Protein AF-A0A2N5GUK7-F1 (afdb_monomer_lite)

Secondary structure (DSSP, 8-state):
--S---EE-TTS-EE--HHHHHHHHHHHHHHHHHHHHHHHHHSS--HHHHHHHHHHHHHHHHHHHHHHHHHHHHHHHHHHHHHHHHTT-

Structure (mmCIF, N/CA/C/O backbone):
data_AF-A0A2N5GUK7-F1
#
_entry.id   AF-A0A2N5GUK7-F1
#
loop_
_atom_site.group_PDB
_atom_site.id
_atom_site.type_symbol
_atom_site.label_atom_id
_atom_site.label_alt_id
_atom_site.label_comp_id
_atom_site.label_asym_id
_atom_site.label_entity_id
_atom_site.label_seq_id
_atom_site.pdbx_PDB_ins_code
_atom_site.Cartn_x
_atom_site.Cartn_y
_atom_site.Cartn_z
_atom_site.occupancy
_atom_site.B_iso_or_equiv
_atom_site.auth_seq_id
_atom_site.auth_comp_id
_atom_site.auth_asym_id
_atom_site.auth_atom_id
_atom_site.pdbx_PDB_model_num
ATOM 1 N N . MET A 1 1 ? 5.300 -8.516 3.307 1.00 45.03 1 MET A N 1
ATOM 2 C CA . MET A 1 1 ? 4.159 -8.332 2.390 1.00 45.03 1 MET A CA 1
ATOM 3 C C . MET A 1 1 ? 4.687 -7.381 1.342 1.00 45.03 1 MET A C 1
ATOM 5 O O . MET A 1 1 ? 4.841 -6.217 1.663 1.00 45.03 1 MET A O 1
ATOM 9 N N . ASP A 1 2 ? 5.116 -7.886 0.186 1.00 54.16 2 ASP A N 1
ATOM 10 C CA . ASP A 1 2 ? 5.698 -7.027 -0.854 1.00 54.16 2 ASP A CA 1
ATOM 11 C C . ASP A 1 2 ? 4.556 -6.213 -1.467 1.00 54.16 2 ASP A C 1
ATOM 13 O O . ASP A 1 2 ? 3.834 -6.722 -2.325 1.00 54.16 2 ASP A O 1
ATOM 17 N N . LEU A 1 3 ? 4.330 -4.995 -0.963 1.00 54.19 3 LEU A N 1
ATOM 18 C CA . LEU A 1 3 ? 3.222 -4.138 -1.400 1.00 54.19 3 LEU A CA 1
ATOM 19 C C . LEU A 1 3 ? 3.348 -3.785 -2.885 1.00 54.19 3 LEU A C 1
ATOM 21 O O . LEU A 1 3 ? 2.344 -3.640 -3.579 1.00 54.19 3 LEU A O 1
ATOM 25 N N . LEU A 1 4 ? 4.589 -3.682 -3.367 1.00 60.81 4 LEU A N 1
ATOM 26 C CA . LEU A 1 4 ? 4.925 -3.357 -4.741 1.00 60.81 4 LEU A CA 1
ATOM 27 C C . LEU A 1 4 ? 6.102 -4.208 -5.204 1.00 60.81 4 LEU A C 1
ATOM 29 O O . LEU A 1 4 ? 7.252 -3.966 -4.846 1.00 60.81 4 LEU A O 1
ATOM 33 N N . LYS A 1 5 ? 5.823 -5.200 -6.051 1.00 61.66 5 LYS A N 1
ATOM 34 C CA . LYS A 1 5 ? 6.871 -5.810 -6.869 1.00 61.66 5 LYS A CA 1
ATOM 35 C C . LYS A 1 5 ? 7.063 -4.938 -8.093 1.00 61.66 5 LYS A C 1
ATOM 37 O O . LYS A 1 5 ? 6.374 -5.104 -9.094 1.00 61.66 5 LYS A O 1
ATOM 42 N N . ALA A 1 6 ? 7.988 -3.996 -7.970 1.00 62.25 6 ALA A N 1
ATOM 43 C CA . ALA A 1 6 ? 8.490 -3.209 -9.078 1.00 62.25 6 ALA A CA 1
ATOM 44 C C . ALA A 1 6 ? 8.759 -4.097 -10.304 1.00 62.25 6 ALA A C 1
ATOM 46 O O . ALA A 1 6 ? 9.590 -5.008 -10.253 1.00 62.25 6 ALA A O 1
ATOM 47 N N . LYS A 1 7 ? 8.039 -3.847 -11.401 1.00 67.38 7 LYS A N 1
ATOM 48 C CA . LYS A 1 7 ? 8.231 -4.559 -12.663 1.00 67.38 7 LYS A CA 1
ATOM 49 C C . LYS A 1 7 ? 8.993 -3.657 -13.623 1.00 67.38 7 LYS A C 1
ATOM 51 O O . LYS A 1 7 ? 8.692 -2.471 -13.737 1.00 67.38 7 LYS A O 1
ATOM 56 N N . LYS A 1 8 ? 9.981 -4.234 -14.304 1.00 67.69 8 LYS A N 1
ATOM 57 C CA . LYS A 1 8 ? 10.681 -3.553 -15.390 1.00 67.69 8 LYS A CA 1
ATOM 58 C C . LYS A 1 8 ? 9.865 -3.661 -16.681 1.00 67.69 8 LYS A C 1
ATOM 60 O O . LYS A 1 8 ? 9.313 -4.732 -16.948 1.00 67.69 8 LYS A O 1
ATOM 65 N N . ASN A 1 9 ? 9.760 -2.583 -17.455 1.00 69.69 9 ASN A N 1
ATOM 66 C CA . ASN A 1 9 ? 9.255 -2.644 -18.828 1.00 69.69 9 ASN A CA 1
ATOM 67 C C . ASN A 1 9 ? 10.298 -3.273 -19.767 1.00 69.69 9 ASN A C 1
ATOM 69 O O . ASN A 1 9 ? 11.395 -3.641 -19.343 1.00 69.69 9 ASN A O 1
ATOM 73 N N . ASP A 1 10 ? 9.959 -3.373 -21.051 1.00 74.88 10 ASP A N 1
ATOM 74 C CA . ASP A 1 10 ? 10.829 -3.950 -22.083 1.00 74.88 10 ASP A CA 1
ATOM 75 C C . ASP A 1 10 ? 12.164 -3.192 -22.247 1.00 74.88 10 ASP A C 1
ATOM 77 O O . ASP A 1 10 ? 13.133 -3.755 -22.754 1.00 74.88 10 ASP A O 1
ATOM 81 N N . ASN A 1 11 ? 12.245 -1.953 -21.746 1.00 64.69 11 ASN A N 1
ATOM 82 C CA . ASN A 1 11 ? 13.456 -1.127 -21.726 1.00 64.69 11 ASN A CA 1
ATOM 83 C C . ASN A 1 11 ? 14.277 -1.292 -20.433 1.00 64.69 11 ASN A C 1
ATOM 85 O O . ASN A 1 11 ? 15.281 -0.616 -20.241 1.00 64.69 11 ASN A O 1
ATOM 89 N N . GLY A 1 12 ? 13.869 -2.180 -19.521 1.00 68.12 12 GLY A N 1
ATOM 90 C CA . GLY A 1 12 ? 14.549 -2.380 -18.242 1.00 68.12 12 GLY A CA 1
ATOM 91 C C . GLY A 1 12 ? 14.253 -1.305 -17.189 1.00 68.12 12 GLY A C 1
ATOM 92 O O . GLY A 1 12 ? 14.829 -1.379 -16.096 1.00 68.12 12 GLY A O 1
ATOM 93 N N . GLN A 1 13 ? 13.347 -0.366 -17.483 1.00 65.19 13 GLN A N 1
ATOM 94 C CA . GLN A 1 13 ? 12.935 0.703 -16.578 1.00 65.19 13 GLN A CA 1
ATOM 95 C C . GLN A 1 13 ? 11.896 0.184 -15.597 1.00 65.19 13 GLN A C 1
ATOM 97 O O . GLN A 1 13 ? 10.942 -0.476 -16.013 1.00 65.19 13 GLN A O 1
ATOM 102 N N . LEU A 1 14 ? 12.045 0.483 -14.305 1.00 69.69 14 LEU A N 1
ATOM 103 C CA . LEU A 1 14 ? 10.923 0.307 -13.386 1.00 69.69 14 LEU A CA 1
ATOM 104 C C . LEU A 1 14 ? 9.747 1.155 -13.885 1.00 69.69 14 LEU A C 1
ATOM 106 O O . LEU A 1 14 ? 9.935 2.289 -14.308 1.00 69.69 14 LEU A O 1
ATOM 110 N N . VAL A 1 15 ? 8.530 0.622 -13.833 1.00 68.00 15 VAL A N 1
ATOM 111 C CA . VAL A 1 15 ? 7.330 1.415 -14.122 1.00 68.00 15 VAL A CA 1
ATOM 112 C C . VAL A 1 15 ? 6.188 0.948 -13.241 1.00 68.00 15 VAL A C 1
ATOM 114 O O . VAL A 1 15 ? 6.007 -0.251 -13.030 1.00 68.00 15 VAL A O 1
ATOM 117 N N . LEU A 1 16 ? 5.397 1.901 -12.751 1.00 71.06 16 LEU A N 1
ATOM 118 C CA . LEU A 1 16 ? 4.116 1.618 -12.115 1.00 71.06 16 LEU A CA 1
ATOM 119 C C . LEU A 1 16 ? 3.011 1.730 -13.160 1.00 71.06 16 LEU A C 1
ATOM 121 O O . LEU A 1 16 ? 2.814 2.780 -13.771 1.00 71.06 16 LEU A O 1
ATOM 125 N N . SER A 1 17 ? 2.273 0.644 -13.364 1.00 71.31 17 SER A N 1
ATOM 126 C CA . SER A 1 17 ? 1.072 0.673 -14.188 1.00 71.31 17 SER A CA 1
ATOM 127 C C . SER A 1 17 ? -0.099 1.288 -13.416 1.00 71.31 17 SER A C 1
ATOM 129 O O . SER A 1 17 ? -0.137 1.298 -12.184 1.00 71.31 17 SER A O 1
ATOM 131 N N . LYS A 1 18 ? -1.123 1.749 -14.142 1.00 74.88 18 LYS A N 1
ATOM 132 C CA . LYS A 1 18 ? -2.384 2.207 -13.535 1.00 74.88 18 LYS A CA 1
ATOM 133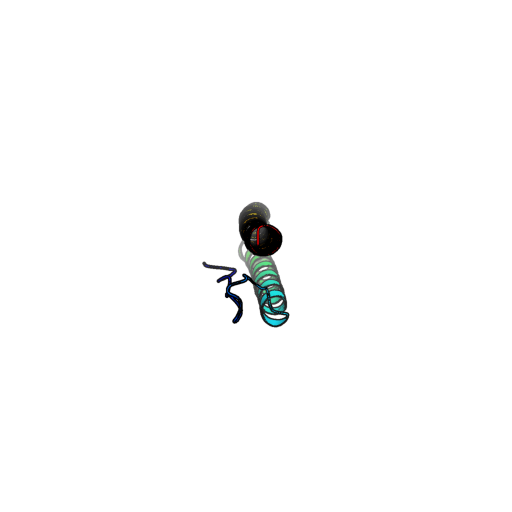 C C . LYS A 1 18 ? -2.997 1.142 -12.616 1.00 74.88 18 LYS A C 1
ATOM 135 O O . LYS A 1 18 ? -3.475 1.476 -11.537 1.00 74.88 18 LYS A O 1
ATOM 140 N N . SER A 1 19 ? -2.937 -0.129 -13.019 1.00 74.00 19 SER A N 1
ATOM 141 C CA . SER A 1 19 ? -3.419 -1.255 -12.212 1.00 74.00 19 SER A CA 1
ATOM 142 C C . SER A 1 19 ? -2.627 -1.452 -10.921 1.00 74.00 19 SER A C 1
ATOM 144 O O . SER A 1 19 ? -3.210 -1.848 -9.916 1.00 74.00 19 SER A O 1
ATOM 146 N N . ASP A 1 20 ? -1.326 -1.145 -10.912 1.00 74.94 20 ASP A N 1
ATOM 147 C CA . ASP A 1 20 ? -0.525 -1.212 -9.686 1.00 74.94 20 ASP A CA 1
ATOM 148 C C . ASP A 1 20 ? -0.995 -0.150 -8.688 1.00 74.94 20 ASP A C 1
ATOM 150 O O . ASP A 1 20 ? -1.217 -0.457 -7.518 1.00 74.94 20 ASP A O 1
ATOM 154 N N . LEU A 1 21 ? -1.252 1.074 -9.161 1.00 75.06 21 LEU A N 1
ATOM 155 C CA . LEU A 1 21 ? -1.784 2.150 -8.322 1.00 75.06 21 LEU A CA 1
ATOM 156 C C . LEU A 1 21 ? -3.189 1.827 -7.787 1.00 75.06 21 LEU A C 1
ATOM 158 O O . LEU A 1 21 ? -3.477 2.056 -6.613 1.00 75.06 21 LEU A O 1
ATOM 162 N N . GLU A 1 22 ? -4.057 1.251 -8.620 1.00 82.75 22 GLU A N 1
ATOM 163 C CA . GLU A 1 22 ? -5.397 0.815 -8.206 1.00 82.75 22 GLU A CA 1
ATOM 164 C C . GLU A 1 22 ? -5.336 -0.292 -7.141 1.00 82.75 22 GLU A C 1
ATOM 166 O O . GLU A 1 22 ? -6.088 -0.244 -6.164 1.00 82.75 22 GLU A O 1
ATOM 171 N N . ASN A 1 23 ? -4.402 -1.238 -7.266 1.00 81.06 23 ASN A N 1
ATOM 172 C CA . ASN A 1 23 ? -4.177 -2.274 -6.258 1.00 81.06 23 ASN A CA 1
ATOM 173 C C . ASN A 1 23 ? -3.692 -1.690 -4.923 1.00 81.06 23 ASN A C 1
ATOM 175 O O . ASN A 1 23 ? -4.197 -2.091 -3.873 1.00 81.06 23 ASN A O 1
ATOM 179 N N . ILE A 1 24 ? -2.776 -0.711 -4.936 1.00 78.44 24 ILE A N 1
ATOM 180 C CA . ILE A 1 24 ? -2.341 -0.008 -3.712 1.00 78.44 24 ILE A CA 1
ATOM 181 C C . ILE A 1 24 ? -3.544 0.630 -3.012 1.00 78.44 24 ILE A C 1
ATOM 183 O O . ILE A 1 24 ? -3.728 0.458 -1.805 1.00 78.44 24 ILE A O 1
ATOM 187 N N . VAL A 1 25 ? -4.395 1.330 -3.770 1.00 81.88 25 VAL A N 1
ATOM 188 C CA . VAL A 1 25 ? -5.602 1.976 -3.233 1.00 81.88 25 VAL A CA 1
ATOM 189 C C . VAL A 1 25 ? -6.554 0.945 -2.62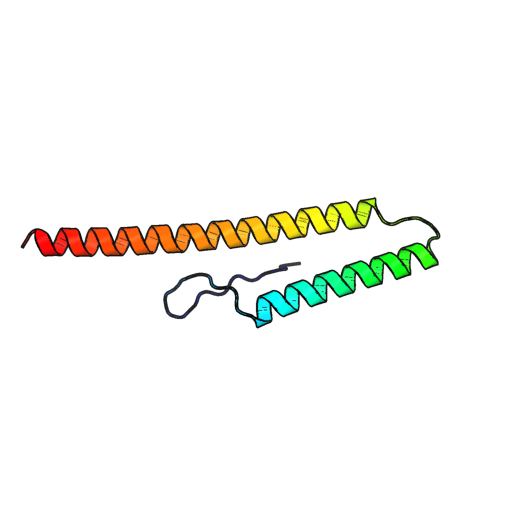2 1.00 81.88 25 VAL A C 1
ATOM 191 O O . VAL A 1 25 ? -7.075 1.170 -1.528 1.00 81.88 25 VAL A O 1
ATOM 194 N N . GLN A 1 26 ? -6.757 -0.207 -3.267 1.00 85.31 26 GLN A N 1
ATOM 195 C CA . GLN A 1 26 ? -7.605 -1.277 -2.729 1.00 85.31 26 GLN A CA 1
ATOM 196 C C . GLN A 1 26 ? -7.038 -1.903 -1.448 1.00 85.31 26 GLN A C 1
ATOM 198 O O . GLN A 1 26 ? -7.795 -2.161 -0.506 1.00 85.31 26 GLN A O 1
ATOM 203 N N . ILE A 1 27 ? -5.721 -2.119 -1.376 1.00 84.94 27 ILE A N 1
ATOM 204 C CA . ILE A 1 27 ? -5.049 -2.638 -0.175 1.00 84.94 27 ILE A CA 1
ATOM 205 C C . ILE A 1 27 ? -5.211 -1.651 0.986 1.00 84.94 27 ILE A C 1
ATOM 207 O O . ILE A 1 27 ? -5.594 -2.051 2.088 1.00 84.94 27 ILE A O 1
ATOM 211 N N . LEU A 1 28 ? -4.982 -0.359 0.731 1.00 83.31 28 LEU A N 1
ATOM 212 C CA . LEU A 1 28 ? -5.170 0.711 1.712 1.00 83.31 28 LEU A CA 1
ATOM 213 C C . LEU A 1 28 ? -6.615 0.775 2.216 1.00 83.31 28 LEU A C 1
ATOM 215 O O . LEU A 1 28 ? -6.852 0.781 3.425 1.00 83.31 28 LEU A O 1
ATOM 219 N N . ALA A 1 29 ? -7.589 0.763 1.302 1.00 85.06 29 ALA A N 1
ATOM 220 C CA . ALA A 1 29 ? -9.006 0.774 1.650 1.00 85.06 29 ALA A CA 1
ATOM 221 C C . ALA A 1 29 ? -9.394 -0.441 2.510 1.00 85.06 29 ALA A C 1
ATOM 223 O O . ALA A 1 29 ? -10.102 -0.296 3.509 1.00 85.06 29 ALA A O 1
ATOM 224 N N . SER A 1 30 ? -8.877 -1.624 2.165 1.00 87.75 30 SER A N 1
ATOM 225 C CA . SER A 1 30 ? -9.115 -2.864 2.910 1.00 87.75 30 SER A CA 1
ATOM 226 C C . SER A 1 30 ? -8.520 -2.813 4.319 1.00 87.75 30 SER A C 1
ATOM 228 O O . SER A 1 30 ? -9.188 -3.206 5.275 1.00 87.75 30 SER A O 1
ATOM 230 N N . LYS A 1 31 ? -7.303 -2.271 4.481 1.00 85.62 31 LYS A N 1
ATOM 231 C CA . LYS A 1 31 ? -6.687 -2.061 5.803 1.00 85.62 31 LYS A CA 1
ATOM 232 C C . LYS A 1 31 ? -7.517 -1.107 6.663 1.00 85.62 31 LYS A C 1
ATOM 234 O O . LYS A 1 31 ? -7.852 -1.455 7.791 1.00 85.62 31 LYS A O 1
ATOM 239 N N . ILE A 1 32 ? -7.936 0.040 6.118 1.00 84.62 32 ILE A N 1
ATOM 240 C CA . ILE A 1 32 ? -8.792 1.013 6.825 1.00 84.62 32 ILE A CA 1
ATOM 241 C C . ILE A 1 32 ? -10.114 0.377 7.272 1.00 84.62 32 ILE A C 1
ATOM 243 O O . ILE A 1 32 ? -10.550 0.590 8.404 1.00 84.62 32 ILE A O 1
ATOM 247 N N . ALA A 1 33 ? -10.755 -0.410 6.405 1.00 87.44 33 ALA A N 1
ATOM 248 C CA . ALA A 1 33 ? -11.972 -1.133 6.760 1.00 87.44 33 ALA A CA 1
ATOM 249 C C . ALA A 1 33 ? -11.721 -2.156 7.882 1.00 87.44 33 ALA A C 1
ATOM 251 O O . ALA A 1 33 ? -12.506 -2.224 8.829 1.00 87.44 33 ALA A O 1
ATOM 252 N N . GLY A 1 34 ? -10.608 -2.894 7.815 1.00 88.44 34 GLY A N 1
ATOM 253 C CA . GLY A 1 34 ? -10.190 -3.837 8.854 1.00 88.44 34 GLY A CA 1
ATOM 254 C C . GLY A 1 34 ? -9.964 -3.172 10.213 1.00 88.44 34 GLY A C 1
ATOM 255 O O . GLY A 1 34 ? -10.433 -3.687 11.225 1.00 88.44 34 GLY A O 1
ATOM 256 N N . TYR A 1 35 ? -9.330 -1.998 10.242 1.00 89.00 35 TYR A N 1
ATOM 257 C CA . TYR A 1 35 ? -9.147 -1.220 11.470 1.00 89.00 35 TYR A CA 1
ATOM 258 C C . TYR A 1 35 ? -10.462 -0.759 12.077 1.00 89.00 35 TYR A C 1
ATOM 260 O O . TYR A 1 35 ? -10.683 -0.960 13.263 1.00 89.00 35 TYR A O 1
ATOM 268 N N . LYS A 1 36 ? -11.381 -0.223 11.265 1.00 84.50 36 LYS A N 1
ATOM 269 C CA . LYS A 1 36 ? -12.717 0.156 11.747 1.00 84.50 36 LYS A CA 1
ATOM 270 C C . LYS A 1 36 ? -13.460 -1.034 12.349 1.00 84.50 36 LYS A C 1
ATOM 272 O O . LYS A 1 36 ? -14.113 -0.886 13.374 1.00 84.50 36 LYS A O 1
ATOM 277 N N . LEU A 1 37 ? -13.365 -2.206 11.719 1.00 88.69 37 LEU A N 1
ATOM 278 C CA . LEU A 1 37 ? -13.997 -3.419 12.230 1.00 88.69 37 LEU A CA 1
ATOM 279 C C . LEU A 1 37 ? -13.377 -3.848 13.567 1.00 88.69 37 LEU A C 1
ATOM 281 O O . LEU A 1 37 ? -14.101 -4.183 14.500 1.00 88.69 37 LEU A O 1
ATOM 285 N N . LYS A 1 38 ? -12.045 -3.798 13.667 1.00 86.69 38 LYS A N 1
ATOM 286 C CA . LYS A 1 38 ? -11.307 -4.102 14.894 1.00 86.69 38 LYS A CA 1
ATOM 287 C C . LYS A 1 38 ? -11.664 -3.134 16.019 1.00 86.69 38 LYS A C 1
ATOM 289 O O . LYS A 1 38 ? -11.965 -3.590 17.110 1.00 86.69 38 LYS A O 1
ATOM 294 N N . ASP A 1 39 ? -11.721 -1.834 15.746 1.00 89.06 39 ASP A N 1
ATOM 295 C CA . ASP A 1 39 ? -12.094 -0.813 16.733 1.00 89.06 39 ASP A CA 1
ATOM 296 C C . ASP A 1 39 ? -13.500 -1.047 17.294 1.00 89.06 39 ASP A C 1
ATOM 298 O O . ASP A 1 39 ? -13.739 -0.843 18.483 1.00 89.06 39 ASP A O 1
ATOM 302 N N . LEU A 1 40 ? -14.430 -1.507 16.449 1.00 87.88 40 LEU A N 1
ATOM 303 C CA . LEU A 1 40 ? -15.784 -1.872 16.867 1.00 87.88 40 LEU A CA 1
ATOM 304 C C . LEU A 1 40 ? -15.807 -3.124 17.757 1.00 87.88 40 LEU A C 1
ATOM 306 O O . LEU A 1 40 ? -16.597 -3.178 18.698 1.00 87.88 40 LEU A O 1
ATOM 310 N N . ILE A 1 41 ? -14.968 -4.122 17.462 1.00 90.31 41 ILE A N 1
ATOM 311 C CA . ILE A 1 41 ? -14.887 -5.382 18.219 1.00 90.31 41 ILE A CA 1
ATOM 312 C C . ILE A 1 41 ? -14.160 -5.172 19.553 1.00 90.31 41 ILE A C 1
ATOM 314 O O . ILE A 1 41 ? -14.668 -5.560 20.603 1.00 90.31 41 ILE A O 1
ATOM 318 N N . ASP A 1 42 ? -12.994 -4.532 19.508 1.00 89.44 42 ASP A N 1
ATOM 319 C CA . ASP A 1 42 ? -12.078 -4.383 20.640 1.00 89.44 42 ASP A CA 1
ATOM 320 C C . ASP A 1 42 ? -12.439 -3.179 21.529 1.00 89.44 42 ASP A C 1
ATOM 322 O O . ASP A 1 42 ? -11.877 -3.018 22.611 1.00 89.44 42 ASP A O 1
ATOM 326 N N . GLN A 1 43 ? -13.359 -2.317 21.074 1.00 86.75 43 GLN A N 1
ATOM 327 C CA . GLN A 1 43 ? -13.734 -1.044 21.710 1.00 86.75 43 GLN A CA 1
ATOM 328 C C . GLN A 1 43 ? -12.536 -0.135 22.028 1.00 86.75 43 GLN A C 1
ATOM 330 O O . GLN A 1 43 ? -12.596 0.714 22.920 1.00 86.75 43 GLN A O 1
ATOM 335 N N . GLN A 1 44 ? -11.436 -0.300 21.297 1.00 84.94 44 GLN A N 1
ATOM 336 C CA . GLN A 1 44 ? -10.234 0.503 21.442 1.00 84.94 44 GLN A CA 1
ATOM 337 C C . GLN A 1 44 ? -9.779 1.021 20.082 1.00 84.94 44 GLN A C 1
ATOM 339 O O . GLN A 1 44 ? -9.801 0.269 19.111 1.00 84.94 44 GLN A O 1
ATOM 344 N N . PRO A 1 45 ? -9.337 2.285 20.003 1.00 82.00 45 PRO A N 1
ATOM 345 C CA . PRO A 1 45 ? -8.871 2.861 18.754 1.00 82.00 45 PRO A CA 1
ATOM 346 C C . PRO A 1 45 ? -7.548 2.222 18.319 1.00 82.00 45 PRO A C 1
ATOM 348 O O . PRO A 1 45 ? -6.548 2.268 19.035 1.00 82.00 45 PRO A O 1
ATOM 351 N N . SER A 1 46 ? -7.503 1.712 17.093 1.00 84.50 46 SER A N 1
ATOM 352 C CA . SER A 1 46 ? -6.314 1.109 16.475 1.00 84.50 46 SER A CA 1
ATOM 353 C C . SER A 1 46 ? -5.333 2.135 15.896 1.00 84.50 46 SER A C 1
ATOM 355 O O . SER A 1 46 ? -4.537 1.818 15.012 1.00 84.50 46 SER A O 1
ATOM 357 N N . LEU A 1 47 ? -5.339 3.368 16.417 1.00 79.31 47 LEU A N 1
ATOM 358 C CA . LEU A 1 47 ? -4.582 4.503 15.880 1.00 79.31 47 LEU A CA 1
ATOM 359 C C . LEU A 1 47 ? -3.072 4.227 15.765 1.00 79.31 47 LEU A C 1
ATOM 361 O O . LEU A 1 47 ? -2.438 4.680 14.815 1.00 79.31 47 LEU A O 1
ATOM 365 N N . SER A 1 48 ? -2.498 3.473 16.711 1.00 81.00 48 SER A N 1
ATOM 366 C CA . SER A 1 48 ? -1.090 3.056 16.671 1.00 81.00 48 SER A CA 1
ATOM 367 C C . SER A 1 48 ? -0.806 2.096 15.514 1.00 81.00 48 SER A C 1
ATOM 369 O O . SER A 1 48 ? 0.129 2.326 14.757 1.00 81.00 48 SER A O 1
ATOM 371 N N . PHE A 1 49 ? -1.653 1.084 15.314 1.00 81.31 49 PHE A N 1
ATOM 372 C CA . PHE A 1 49 ? -1.524 0.135 14.205 1.00 81.31 49 PHE A CA 1
ATOM 373 C C . PHE A 1 49 ? -1.702 0.818 12.846 1.00 81.31 49 PHE A C 1
ATOM 375 O O . PHE A 1 49 ? -0.968 0.521 11.910 1.00 81.31 49 PHE A O 1
ATOM 382 N N . ILE A 1 50 ? -2.648 1.760 12.747 1.00 82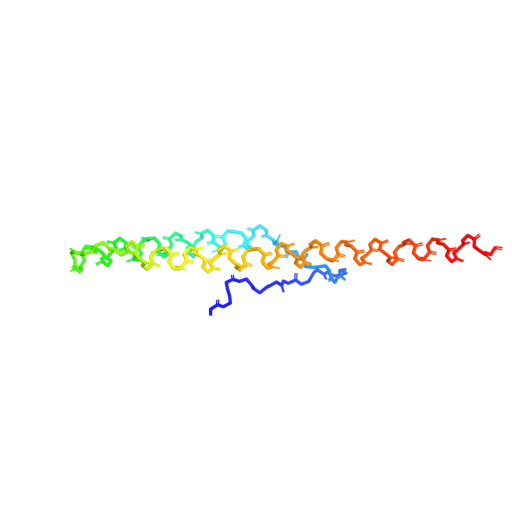.56 50 ILE A N 1
ATOM 383 C CA . ILE A 1 50 ? -2.846 2.579 11.543 1.00 82.56 50 ILE A CA 1
ATOM 384 C C . ILE A 1 50 ? -1.578 3.381 11.233 1.00 82.56 50 ILE A C 1
ATOM 386 O O . ILE A 1 50 ? -1.149 3.438 10.082 1.00 82.56 50 ILE A O 1
ATOM 390 N N . LYS A 1 5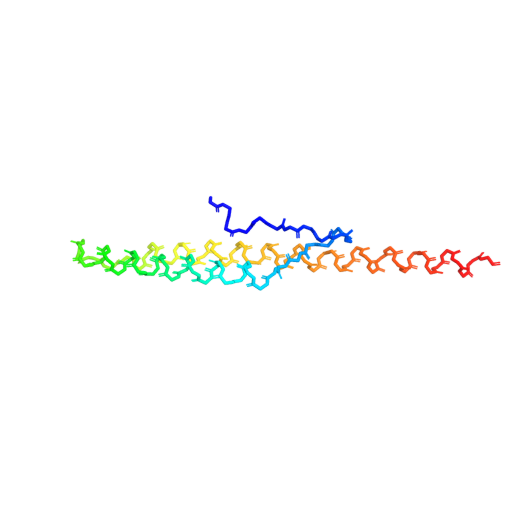1 ? -0.975 4.005 12.252 1.00 83.62 51 LYS A N 1
ATOM 391 C CA . LYS A 1 51 ? 0.249 4.798 12.101 1.00 83.62 51 LYS A CA 1
ATOM 392 C C . LYS A 1 51 ? 1.417 3.948 11.595 1.00 83.62 51 LYS A C 1
ATOM 394 O O . LYS A 1 51 ? 2.111 4.381 10.675 1.00 83.62 51 LYS A O 1
ATOM 399 N N . ASP A 1 52 ? 1.634 2.775 12.182 1.00 85.44 52 ASP A N 1
ATOM 400 C CA . ASP A 1 52 ? 2.751 1.898 11.819 1.00 85.44 52 ASP A CA 1
ATOM 401 C C . ASP A 1 52 ? 2.610 1.399 10.373 1.00 85.44 52 ASP A C 1
ATOM 403 O O . ASP A 1 52 ? 3.546 1.515 9.579 1.00 85.44 52 ASP A O 1
ATOM 407 N N . ASP A 1 53 ? 1.411 0.961 9.982 1.00 83.44 53 ASP A N 1
ATOM 408 C CA . ASP A 1 53 ? 1.150 0.499 8.617 1.00 83.44 53 ASP A CA 1
ATOM 409 C C . ASP A 1 53 ? 1.257 1.628 7.582 1.00 83.44 53 ASP A C 1
ATOM 411 O O . ASP A 1 53 ? 1.826 1.419 6.512 1.00 83.44 53 ASP A O 1
ATOM 415 N N . LEU A 1 54 ? 0.760 2.837 7.880 1.00 83.56 54 LEU A N 1
ATOM 416 C CA . LEU A 1 54 ? 0.933 3.988 6.984 1.00 83.56 54 LEU A CA 1
ATOM 417 C C . LEU A 1 54 ? 2.407 4.378 6.834 1.00 83.56 54 LEU A C 1
ATOM 419 O O . LEU A 1 54 ? 2.831 4.721 5.733 1.00 83.56 54 LEU A O 1
ATOM 423 N N . THR A 1 55 ? 3.190 4.289 7.912 1.00 85.81 55 THR A N 1
ATOM 424 C CA . THR A 1 55 ? 4.634 4.564 7.878 1.00 85.81 55 THR A CA 1
ATOM 425 C C . THR A 1 55 ? 5.352 3.589 6.945 1.00 85.81 55 THR A C 1
ATOM 427 O O . THR A 1 55 ? 6.159 4.014 6.121 1.00 85.81 55 THR A O 1
ATOM 430 N N . GLN A 1 56 ? 5.017 2.296 7.011 1.00 84.50 56 GLN A N 1
ATOM 431 C CA . GLN A 1 56 ? 5.600 1.292 6.119 1.00 84.50 56 GLN A CA 1
ATOM 432 C C . GLN A 1 56 ? 5.208 1.526 4.655 1.00 84.50 56 GLN A C 1
ATOM 434 O O . GLN A 1 56 ? 6.054 1.437 3.772 1.00 84.50 56 GLN A O 1
ATOM 439 N N . ILE A 1 57 ? 3.943 1.864 4.390 1.00 82.56 57 ILE A N 1
ATOM 440 C CA . ILE A 1 57 ? 3.468 2.108 3.020 1.00 82.56 57 ILE A CA 1
ATOM 441 C C . ILE A 1 57 ? 4.159 3.331 2.405 1.00 82.56 57 ILE A C 1
ATOM 443 O O . ILE A 1 57 ? 4.491 3.307 1.222 1.00 82.56 57 ILE A O 1
ATOM 447 N N . ILE A 1 58 ? 4.410 4.380 3.195 1.00 82.25 58 ILE A N 1
ATOM 448 C CA . ILE A 1 58 ? 5.192 5.542 2.750 1.00 82.25 58 ILE A CA 1
ATOM 449 C C . ILE A 1 58 ? 6.615 5.115 2.382 1.00 82.25 58 ILE A C 1
ATOM 451 O O . ILE A 1 58 ? 7.055 5.424 1.280 1.00 82.25 58 ILE A O 1
ATOM 455 N N . ALA A 1 59 ? 7.295 4.355 3.244 1.00 80.31 59 ALA A N 1
ATOM 456 C CA . ALA A 1 59 ? 8.654 3.886 2.973 1.00 80.31 59 ALA A CA 1
ATOM 457 C C . ALA A 1 59 ? 8.732 3.015 1.703 1.00 80.31 59 ALA A C 1
ATOM 459 O O . ALA A 1 59 ? 9.649 3.163 0.895 1.00 80.31 59 ALA A O 1
ATOM 460 N N . ASP A 1 60 ? 7.745 2.140 1.491 1.00 79.19 60 ASP A N 1
ATOM 461 C CA . ASP A 1 60 ? 7.668 1.303 0.291 1.00 79.19 60 ASP A CA 1
ATOM 462 C C . ASP A 1 60 ? 7.484 2.157 -0.980 1.00 79.19 60 ASP A C 1
ATOM 464 O O . ASP A 1 60 ? 8.119 1.893 -2.003 1.00 79.19 60 ASP A O 1
ATOM 468 N N . LEU A 1 61 ? 6.653 3.205 -0.919 1.00 78.56 61 LEU A N 1
ATOM 469 C CA . LEU A 1 61 ? 6.448 4.146 -2.026 1.00 78.56 61 LEU A CA 1
ATOM 470 C C . LEU A 1 61 ? 7.692 4.996 -2.306 1.00 78.56 61 LEU A C 1
ATOM 472 O O . LEU A 1 61 ? 8.065 5.153 -3.467 1.00 78.56 61 LEU A O 1
ATOM 476 N N . GLU A 1 62 ? 8.347 5.514 -1.266 1.00 78.62 62 GLU A N 1
ATOM 477 C CA . GLU A 1 62 ? 9.601 6.268 -1.383 1.00 78.62 62 GLU A CA 1
ATOM 478 C C . GLU A 1 62 ? 10.694 5.422 -2.039 1.00 78.62 62 GLU A C 1
ATOM 480 O O . GLU A 1 62 ? 11.385 5.901 -2.934 1.00 78.62 62 GLU A O 1
ATOM 485 N N . ASN A 1 63 ? 10.806 4.145 -1.665 1.00 77.31 63 ASN A N 1
ATOM 486 C CA . ASN A 1 63 ? 11.781 3.233 -2.254 1.00 77.31 63 ASN A CA 1
ATOM 487 C C . ASN A 1 63 ? 11.504 2.964 -3.744 1.00 77.31 63 ASN A C 1
ATOM 489 O O . ASN A 1 63 ? 12.422 2.943 -4.565 1.00 77.31 63 ASN A O 1
ATOM 493 N N . VAL A 1 64 ? 10.232 2.799 -4.123 1.00 74.31 64 VAL A N 1
ATOM 494 C CA . VAL A 1 64 ? 9.851 2.648 -5.536 1.00 74.31 64 VAL A CA 1
ATOM 495 C C . VAL A 1 64 ? 10.153 3.921 -6.327 1.00 74.31 64 VAL A C 1
ATOM 497 O O . VAL A 1 64 ? 10.737 3.827 -7.404 1.00 74.31 64 VAL A O 1
ATOM 500 N N . LEU A 1 65 ? 9.813 5.101 -5.797 1.00 70.00 65 LEU A N 1
ATOM 501 C CA . LEU A 1 65 ? 10.111 6.389 -6.436 1.00 70.00 65 LEU A CA 1
ATOM 502 C C . LEU A 1 65 ? 11.617 6.621 -6.589 1.00 70.00 65 LEU A C 1
ATOM 504 O O . LEU A 1 65 ? 12.064 7.046 -7.648 1.00 70.00 65 LEU A O 1
ATOM 508 N N . PHE A 1 66 ? 12.402 6.282 -5.568 1.00 68.56 66 PHE A N 1
ATOM 509 C CA . PHE A 1 66 ? 13.857 6.384 -5.602 1.00 68.56 66 PHE A CA 1
ATOM 510 C C . PHE A 1 66 ? 14.474 5.521 -6.712 1.00 68.56 66 PHE A C 1
ATOM 512 O O . PHE A 1 66 ? 15.333 5.984 -7.460 1.00 68.56 66 PHE A O 1
ATOM 519 N N . HIS A 1 67 ? 14.016 4.277 -6.868 1.00 68.31 67 HIS A N 1
ATOM 520 C CA . HIS A 1 67 ? 14.502 3.399 -7.933 1.00 68.31 67 HIS A CA 1
ATOM 521 C C . HIS A 1 67 ? 14.023 3.810 -9.333 1.00 68.31 67 HIS A C 1
ATOM 523 O O . HIS A 1 67 ? 14.745 3.590 -10.307 1.00 68.31 67 HIS A O 1
ATOM 529 N N . LEU A 1 68 ? 12.838 4.418 -9.448 1.00 65.56 68 LEU A N 1
ATOM 530 C CA . LEU A 1 68 ? 12.375 5.027 -10.699 1.00 65.56 68 LEU A CA 1
ATOM 531 C C . LEU A 1 68 ? 13.309 6.170 -11.129 1.00 65.56 68 LEU A C 1
ATOM 533 O O . LEU A 1 68 ? 13.810 6.150 -12.249 1.00 65.56 68 LEU A O 1
ATOM 537 N N . ASP A 1 69 ? 13.628 7.084 -10.211 1.00 62.81 69 ASP A N 1
ATOM 538 C CA . ASP A 1 69 ? 14.496 8.248 -10.457 1.00 62.81 69 ASP A CA 1
ATOM 539 C C . ASP A 1 69 ? 15.940 7.843 -10.828 1.00 62.81 69 ASP A C 1
ATOM 541 O O . ASP A 1 69 ? 16.569 8.411 -11.722 1.00 62.81 69 ASP A O 1
ATOM 545 N N . GLN A 1 70 ? 16.463 6.780 -10.203 1.00 63.31 70 GLN A N 1
ATOM 546 C CA . GLN A 1 70 ? 17.764 6.213 -10.574 1.00 63.31 70 GLN A CA 1
ATOM 547 C C . GLN A 1 70 ? 17.789 5.627 -11.987 1.00 63.31 70 GLN A C 1
ATOM 549 O O . GLN A 1 70 ? 18.815 5.721 -12.662 1.00 63.31 70 GLN A O 1
ATOM 554 N N . THR A 1 71 ? 16.684 5.028 -12.438 1.00 59.91 71 THR A N 1
ATOM 555 C CA . THR A 1 71 ? 16.648 4.391 -13.759 1.00 59.91 71 THR A CA 1
ATOM 556 C C . THR A 1 71 ? 16.705 5.437 -14.876 1.00 59.91 71 THR A C 1
ATOM 558 O O . THR A 1 71 ? 17.451 5.256 -15.838 1.00 59.91 71 THR A O 1
ATOM 561 N N . ASP A 1 72 ? 16.024 6.574 -14.699 1.00 57.41 72 ASP A N 1
ATOM 562 C CA . ASP A 1 72 ? 16.133 7.722 -15.609 1.00 57.41 72 ASP A CA 1
ATOM 563 C C . ASP A 1 72 ? 17.563 8.293 -15.623 1.00 57.41 72 ASP A C 1
ATOM 565 O O . ASP A 1 72 ? 18.083 8.675 -16.672 1.00 57.41 72 ASP A O 1
ATOM 569 N N . SER A 1 73 ? 18.242 8.336 -14.473 1.00 58.59 73 SER A N 1
ATOM 570 C CA . SER A 1 73 ? 19.621 8.838 -14.370 1.00 58.59 73 SER A CA 1
ATOM 571 C C . SER A 1 73 ? 20.644 7.939 -15.086 1.00 58.59 73 SER A C 1
ATOM 573 O O . SER A 1 73 ? 21.505 8.437 -15.818 1.00 58.59 73 SER A O 1
ATOM 575 N N . GLU A 1 74 ? 20.539 6.613 -14.944 1.00 60.25 74 GLU A N 1
ATOM 576 C CA . GLU A 1 74 ? 21.420 5.658 -15.637 1.00 60.25 74 GLU A CA 1
ATOM 577 C C . GLU A 1 74 ? 21.200 5.639 -17.157 1.00 60.25 74 GLU A C 1
ATOM 579 O O . GLU A 1 74 ? 22.169 5.587 -17.922 1.00 60.25 74 GLU A O 1
ATOM 584 N N . GLU A 1 75 ? 19.947 5.717 -17.612 1.00 57.66 75 GLU A N 1
ATOM 585 C CA . GLU A 1 75 ? 19.616 5.774 -19.038 1.00 57.66 75 GLU A CA 1
ATOM 586 C C . GLU A 1 75 ? 20.147 7.062 -19.684 1.00 57.66 75 GLU A C 1
ATOM 588 O O . GLU A 1 75 ? 20.831 7.005 -20.711 1.00 57.66 75 GLU A O 1
ATOM 593 N N . ASN A 1 76 ? 19.964 8.207 -19.018 1.00 53.91 76 ASN A N 1
ATOM 594 C CA . ASN A 1 76 ? 20.520 9.490 -19.455 1.00 53.91 76 ASN A CA 1
ATOM 595 C C . ASN A 1 76 ? 22.061 9.486 -19.494 1.00 53.91 76 ASN A C 1
ATOM 597 O O . ASN A 1 76 ? 22.668 10.074 -20.395 1.00 53.91 76 ASN A O 1
ATOM 601 N N . LEU A 1 77 ? 22.727 8.808 -18.552 1.00 56.53 77 LEU A N 1
ATOM 602 C CA . LEU A 1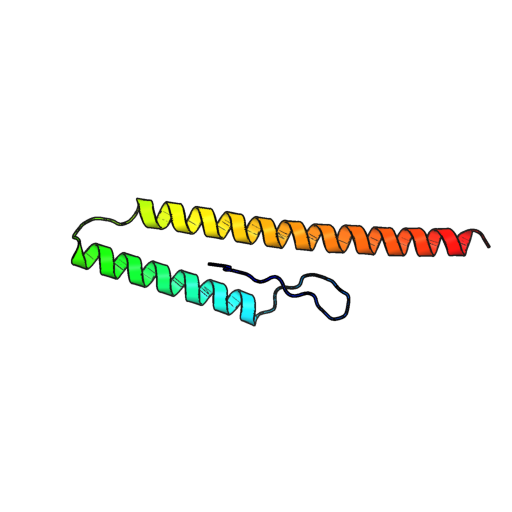 77 ? 24.186 8.642 -18.564 1.00 56.53 77 LEU A CA 1
ATOM 603 C C . LEU A 1 77 ? 24.661 7.761 -19.729 1.00 56.53 77 LEU A C 1
ATOM 605 O O . LEU A 1 77 ? 25.662 8.085 -20.379 1.00 56.53 77 LEU A O 1
ATOM 609 N N . MET A 1 78 ? 23.958 6.663 -20.028 1.00 59.34 78 MET A N 1
ATOM 610 C CA . MET A 1 78 ? 24.284 5.807 -21.173 1.00 59.34 78 MET A CA 1
ATOM 611 C C . MET A 1 78 ? 24.076 6.520 -22.511 1.00 59.34 78 MET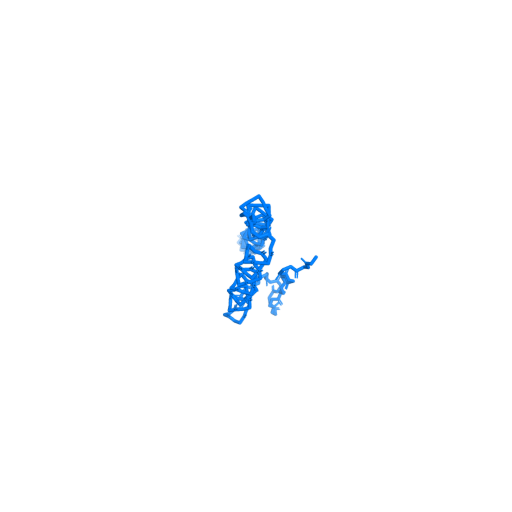 A C 1
ATOM 613 O O . MET A 1 78 ? 24.939 6.408 -23.387 1.00 59.34 78 MET A O 1
ATOM 617 N N . GLU A 1 79 ? 22.985 7.271 -22.682 1.00 59.09 79 GLU A N 1
ATOM 618 C CA . GLU A 1 79 ? 22.762 8.065 -23.894 1.00 59.09 79 GLU A CA 1
ATOM 619 C C . GLU A 1 79 ? 23.842 9.135 -24.083 1.00 59.09 79 GLU A C 1
ATOM 621 O O . GLU A 1 79 ? 24.432 9.219 -25.166 1.00 59.09 79 GLU A O 1
ATOM 626 N N . ASN A 1 80 ? 24.187 9.886 -23.031 1.00 46.34 80 ASN A N 1
ATOM 627 C CA . ASN A 1 80 ? 25.235 10.908 -23.103 1.00 46.34 80 ASN A CA 1
ATOM 628 C C . ASN A 1 80 ? 26.608 10.322 -23.458 1.00 46.34 80 ASN A C 1
ATOM 630 O O . ASN A 1 80 ? 27.308 10.859 -24.323 1.00 46.34 80 ASN A O 1
ATOM 634 N N . ASN A 1 81 ? 26.994 9.188 -22.869 1.00 51.62 81 ASN A N 1
ATOM 635 C CA . ASN A 1 81 ? 28.250 8.515 -23.215 1.00 51.62 81 ASN A CA 1
ATOM 636 C C . ASN A 1 81 ? 28.254 8.021 -24.672 1.00 51.62 81 ASN A C 1
ATOM 638 O O . ASN A 1 81 ? 29.261 8.136 -25.376 1.00 51.62 81 ASN A O 1
ATOM 642 N N . LYS A 1 82 ? 27.111 7.531 -25.166 1.00 57.03 82 LYS A N 1
ATOM 643 C CA . LYS A 1 82 ? 26.957 7.074 -26.554 1.00 57.03 82 LYS A CA 1
ATOM 644 C C . LYS A 1 82 ? 27.058 8.234 -27.547 1.00 57.03 82 LYS A C 1
ATOM 646 O O . LYS A 1 82 ? 27.724 8.090 -28.571 1.00 57.03 82 LYS A O 1
ATOM 651 N N . VAL A 1 83 ? 26.464 9.388 -27.242 1.00 57.41 83 VAL A N 1
ATOM 652 C CA . VAL A 1 83 ? 26.582 10.613 -28.055 1.00 57.41 83 VAL A CA 1
ATOM 653 C C . VAL A 1 83 ? 28.021 11.133 -28.061 1.00 57.41 83 VAL A C 1
ATOM 655 O O . VAL A 1 83 ? 28.561 11.418 -29.129 1.00 57.41 83 VAL A O 1
ATOM 658 N N . THR A 1 84 ? 28.682 11.164 -26.902 1.00 51.28 84 THR A N 1
ATOM 659 C CA . THR A 1 84 ? 30.074 11.631 -26.778 1.00 51.28 84 THR A CA 1
ATOM 660 C C . THR A 1 84 ? 31.043 10.745 -27.570 1.00 51.28 84 THR A C 1
ATOM 662 O O . THR A 1 84 ? 31.907 11.258 -28.275 1.00 51.28 84 THR A O 1
ATOM 665 N N . SER A 1 85 ? 30.844 9.421 -27.558 1.00 52.94 85 SER A N 1
ATOM 666 C CA . SER A 1 85 ? 31.654 8.481 -28.351 1.00 52.94 85 SER A CA 1
ATOM 667 C C . SER A 1 85 ? 31.487 8.642 -29.870 1.00 52.94 85 SER A C 1
ATOM 669 O O . SER A 1 85 ? 32.438 8.439 -30.620 1.00 52.94 85 SER A O 1
ATOM 671 N N . LYS A 1 86 ? 30.297 9.049 -30.338 1.00 54.50 86 LYS A N 1
ATOM 672 C CA . LYS A 1 86 ? 30.022 9.307 -31.763 1.00 54.50 86 LYS A CA 1
ATOM 673 C C . LYS A 1 86 ? 30.587 10.638 -32.253 1.00 54.50 86 LYS A C 1
ATOM 675 O O . LYS A 1 86 ? 30.843 10.767 -33.441 1.00 54.50 86 LYS A O 1
ATOM 680 N N . LEU A 1 87 ? 30.759 11.610 -31.360 1.00 52.34 87 LEU A N 1
ATOM 681 C CA . LEU A 1 87 ? 31.333 12.924 -31.670 1.00 52.34 87 LEU A CA 1
ATOM 682 C C . LEU A 1 87 ? 32.873 12.919 -31.704 1.00 52.34 87 LEU A C 1
ATOM 684 O O . LEU A 1 87 ? 33.470 13.925 -32.074 1.00 52.34 87 LEU A O 1
ATOM 688 N N . GLN A 1 88 ? 33.515 11.813 -31.315 1.00 49.91 88 GLN A N 1
ATOM 689 C CA . GLN A 1 88 ? 34.974 11.638 -31.346 1.00 49.91 88 GLN A CA 1
ATOM 690 C C . GLN A 1 88 ? 35.482 10.848 -32.572 1.00 49.91 88 GLN A C 1
ATOM 692 O O . GLN A 1 88 ? 36.659 10.491 -32.610 1.00 49.91 88 GLN A O 1
ATOM 697 N N . CYS A 1 89 ? 34.625 10.585 -33.564 1.00 43.12 89 CYS A N 1
ATOM 698 C CA . CYS A 1 89 ? 34.997 10.079 -34.894 1.00 43.12 89 CYS A CA 1
ATOM 699 C C . CYS A 1 89 ? 34.863 11.193 -35.935 1.00 43.12 89 CYS A C 1
ATOM 701 O O . CYS A 1 89 ? 35.678 11.194 -36.883 1.00 43.12 89 CYS A O 1
#

Foldseek 3Di:
DLLDPFDADPVRAGDDDPVSVVSNVVVLVVVVVVQVVCCVVVVDHPVVVNVVVVVVSVVSVVVSVVSNVVRVVVVVVVVVVVVVVVVVD

Radius of gyration: 20.18 Å; chains: 1; bounding box: 51×21×57 Å

pLDDT: mean 72.32, std 12.89, range [43.12, 90.31]

Sequence (89 aa):
MDLLKAKKNDNGQLVLSKSDLENIVQILASKIAGYKLKDLIDQQPSLSFIKDDLTQIIADLENVLFHLDQTDSEENLMENNKVTSKLQC